Protein AF-A0AAX6I545-F1 (afdb_monomer_lite)

Secondary structure (DSSP, 8-state):
--------------S--S-----GGG--TT-EEEETTEEEEEEEEEEEE-SSSPPEEEEEEEEEP------

Organism: Iris pallida (NCBI:txid29817)

Radius of gyration: 21.12 Å; chains: 1; bounding box: 41×28×71 Å

InterPro domains:
  IPR001884 Translation elongation factor IF5A-like [PTHR11673] (1-57)
  IPR008991 Translation protein SH3-like domain superfamily [SSF50104] (15-58)
  IPR014722 Large ribosomal subunit protein uL2, domain 2 [G3DSA:2.30.30.30] (1-70)
  IPR048670 Translation initiation factor 5A-like, N-terminal [PF21485] (17-70)

Foldseek 3Di:
DDDDDDPPPPPPPPDDDPDDDDDPVVDDQQDWDADPNFIWGFHDWDWDAPDDPGDIDIDTDTDGDDDPPPD

Structure (mmCIF, N/CA/C/O backbone):
data_AF-A0AAX6I545-F1
#
_entry.id   AF-A0AAX6I545-F1
#
loop_
_atom_site.group_PDB
_atom_site.id
_atom_site.type_symbol
_atom_site.label_atom_id
_atom_site.label_alt_id
_atom_site.label_comp_id
_atom_site.label_asym_id
_atom_site.label_entity_id
_atom_site.label_seq_id
_atom_site.pdbx_PDB_ins_code
_atom_site.Cartn_x
_atom_site.Cartn_y
_atom_site.Cartn_z
_atom_site.occupancy
_atom_site.B_iso_or_equiv
_atom_site.auth_seq_id
_atom_site.auth_comp_id
_atom_site.auth_asym_id
_atom_site.auth_atom_id
_atom_site.pdbx_PDB_model_num
ATOM 1 N N . MET A 1 1 ? 27.239 -13.146 -53.789 1.00 48.41 1 MET A N 1
ATOM 2 C CA . MET A 1 1 ? 28.181 -12.163 -53.212 1.00 48.41 1 MET A CA 1
ATOM 3 C C . MET A 1 1 ? 27.444 -10.825 -53.248 1.00 48.41 1 MET A C 1
ATOM 5 O O . MET A 1 1 ? 27.325 -10.280 -54.330 1.00 48.41 1 MET A O 1
ATOM 9 N N . SER A 1 2 ? 26.785 -10.315 -52.212 1.00 50.22 2 SER A N 1
ATOM 10 C CA . SER A 1 2 ? 26.867 -10.577 -50.776 1.00 50.22 2 SER A CA 1
ATOM 11 C C . SER A 1 2 ? 25.460 -10.620 -50.178 1.00 50.22 2 SER A C 1
ATOM 13 O O . SER A 1 2 ? 24.576 -9.881 -50.604 1.00 50.22 2 SER A O 1
ATOM 15 N N . ASP A 1 3 ? 25.303 -11.557 -49.260 1.00 57.56 3 ASP A N 1
ATOM 16 C CA . ASP A 1 3 ? 24.175 -11.794 -48.373 1.00 57.56 3 ASP A CA 1
ATOM 17 C C . ASP A 1 3 ? 24.245 -10.748 -47.253 1.00 57.56 3 ASP A C 1
ATOM 19 O O . ASP A 1 3 ? 25.302 -10.628 -46.647 1.00 57.56 3 ASP A O 1
ATOM 23 N N . GLU A 1 4 ? 23.194 -9.964 -47.008 1.00 58.78 4 GLU A N 1
ATOM 24 C CA . GLU A 1 4 ? 23.156 -9.093 -45.825 1.00 58.78 4 GLU A CA 1
ATOM 25 C C . GLU A 1 4 ? 21.728 -9.051 -45.256 1.00 58.78 4 GLU A C 1
ATOM 27 O O . GLU A 1 4 ? 21.025 -8.035 -45.253 1.00 58.78 4 GLU A O 1
ATOM 32 N N . GLU A 1 5 ? 21.281 -10.224 -44.801 1.00 58.97 5 GLU A N 1
ATOM 33 C CA . GLU A 1 5 ? 20.253 -10.355 -43.773 1.00 58.97 5 GLU A CA 1
ATOM 34 C C . GLU A 1 5 ? 20.727 -9.664 -42.485 1.00 58.97 5 GLU A C 1
ATOM 36 O O . GLU A 1 5 ? 21.569 -10.180 -41.757 1.00 58.97 5 GLU A O 1
ATOM 41 N N . HIS A 1 6 ? 20.126 -8.528 -42.135 1.00 57.94 6 HIS A N 1
ATOM 42 C CA . HIS A 1 6 ? 20.139 -8.043 -40.753 1.00 57.94 6 HIS A CA 1
ATOM 43 C C . HIS A 1 6 ? 18.720 -7.728 -40.284 1.00 57.94 6 HIS A C 1
ATOM 45 O O . HIS A 1 6 ? 18.317 -6.593 -40.038 1.00 57.94 6 HIS A O 1
ATOM 51 N N . HIS A 1 7 ? 17.956 -8.809 -40.142 1.00 56.44 7 HIS A N 1
ATOM 52 C CA . HIS A 1 7 ? 16.746 -8.862 -39.340 1.00 56.44 7 HIS A CA 1
ATOM 53 C C . HIS A 1 7 ? 17.144 -8.794 -37.857 1.00 56.44 7 HIS A C 1
ATOM 55 O O . HIS A 1 7 ? 17.500 -9.802 -37.253 1.00 56.44 7 HIS A O 1
ATOM 61 N N . PHE A 1 8 ? 17.123 -7.603 -37.260 1.00 55.84 8 PHE A N 1
ATOM 62 C CA . PHE A 1 8 ? 17.262 -7.451 -35.809 1.00 55.84 8 PHE A CA 1
ATOM 63 C C . PHE A 1 8 ? 16.184 -6.512 -35.262 1.00 55.84 8 PHE A C 1
ATOM 65 O O . PHE A 1 8 ? 16.460 -5.540 -34.566 1.00 55.84 8 PHE A O 1
ATOM 72 N N . GLU A 1 9 ? 14.914 -6.845 -35.509 1.00 55.53 9 GLU A N 1
ATOM 73 C CA . GLU A 1 9 ? 13.827 -6.413 -34.623 1.00 55.53 9 GLU A CA 1
ATOM 74 C C . GLU A 1 9 ? 13.856 -7.232 -33.323 1.00 55.53 9 GLU A C 1
ATOM 76 O O . GLU A 1 9 ? 12.882 -7.861 -32.916 1.00 55.53 9 GLU A O 1
ATOM 81 N N . SER A 1 10 ? 14.987 -7.212 -32.622 1.00 58.22 10 SER A N 1
ATOM 82 C CA . SER A 1 10 ? 14.999 -7.588 -31.215 1.00 58.22 10 SER A CA 1
ATOM 83 C C . SER A 1 10 ? 14.424 -6.405 -30.446 1.00 58.22 10 SER A C 1
ATOM 85 O O . SER A 1 10 ? 15.165 -5.600 -29.883 1.00 58.22 10 SER A O 1
ATOM 87 N N . LYS A 1 11 ? 13.090 -6.269 -30.438 1.00 58.25 11 LYS A N 1
ATOM 88 C CA . LYS A 1 11 ? 12.393 -5.511 -29.390 1.00 58.25 11 LYS A CA 1
ATOM 89 C C . LYS A 1 11 ? 12.646 -6.240 -28.074 1.00 58.25 11 LYS A C 1
ATOM 91 O O . LYS A 1 11 ? 11.819 -7.020 -27.607 1.00 58.25 11 LYS A O 1
ATOM 96 N N . ALA A 1 12 ? 13.832 -6.023 -27.522 1.00 56.62 12 ALA A N 1
ATOM 97 C CA . ALA A 1 12 ? 14.164 -6.371 -26.165 1.00 56.62 12 ALA A CA 1
ATOM 98 C C . ALA A 1 12 ? 13.208 -5.567 -25.275 1.00 56.62 12 ALA A C 1
ATOM 100 O O . ALA A 1 12 ? 13.361 -4.359 -25.101 1.00 56.62 12 ALA A O 1
ATOM 101 N N . ASP A 1 13 ? 12.162 -6.223 -24.762 1.00 59.34 13 ASP A N 1
ATOM 102 C CA . ASP A 1 13 ? 11.415 -5.757 -23.587 1.00 59.34 13 ASP A CA 1
ATOM 103 C C . ASP A 1 13 ? 12.376 -5.903 -22.396 1.00 59.34 13 ASP A C 1
ATOM 105 O O . ASP A 1 13 ? 12.273 -6.817 -21.576 1.00 59.34 13 ASP A O 1
ATOM 109 N N . ASP A 1 14 ? 13.414 -5.065 -22.404 1.00 56.59 14 ASP A N 1
ATOM 110 C CA . ASP A 1 14 ? 14.497 -5.038 -21.438 1.00 56.59 14 ASP A CA 1
ATOM 111 C C . ASP A 1 14 ? 13.922 -4.624 -20.090 1.00 56.59 14 ASP A C 1
ATOM 113 O O . ASP A 1 14 ? 13.687 -3.449 -19.812 1.00 56.59 14 ASP A O 1
ATOM 117 N N . GLY A 1 15 ? 13.674 -5.629 -19.251 1.00 60.38 15 GLY A N 1
ATOM 118 C CA . GLY A 1 15 ? 13.872 -5.574 -17.803 1.00 60.38 15 GLY A CA 1
ATOM 119 C C . GLY A 1 15 ? 13.044 -4.571 -16.995 1.00 60.38 15 GLY A C 1
ATOM 120 O O . GLY A 1 15 ? 13.237 -4.488 -15.781 1.00 60.38 15 GLY A O 1
ATOM 121 N N . ALA A 1 16 ? 12.128 -3.816 -17.600 1.00 66.88 16 ALA A 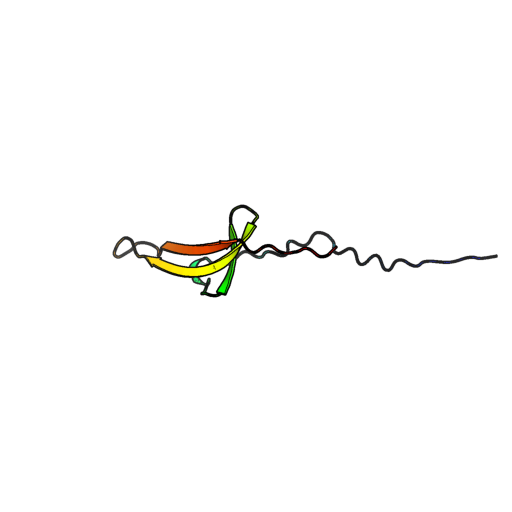N 1
ATOM 122 C CA . ALA A 1 16 ? 11.370 -2.799 -16.891 1.00 66.88 16 ALA A CA 1
ATOM 123 C C . ALA A 1 16 ? 10.335 -3.455 -15.965 1.00 66.88 16 ALA A C 1
ATOM 125 O O . ALA A 1 16 ? 9.461 -4.222 -16.387 1.00 66.88 16 ALA A O 1
ATOM 126 N N . SER A 1 17 ? 10.408 -3.142 -14.670 1.00 68.25 17 SER A N 1
ATOM 127 C CA . SER A 1 17 ? 9.399 -3.593 -13.718 1.00 68.25 17 SER A CA 1
ATOM 128 C C . SER A 1 17 ? 8.044 -2.989 -14.091 1.00 68.25 17 SER A C 1
ATOM 130 O O . SER A 1 17 ? 7.867 -1.774 -14.049 1.00 68.25 17 SER A O 1
ATOM 132 N N . LYS A 1 18 ? 7.047 -3.835 -14.370 1.00 77.69 18 LYS A N 1
ATOM 133 C CA . LYS A 1 18 ? 5.655 -3.422 -14.662 1.00 77.69 18 LYS A CA 1
ATOM 134 C C . LYS A 1 18 ? 4.902 -2.885 -13.433 1.00 77.69 18 LYS A C 1
ATOM 136 O O . LYS A 1 18 ? 3.682 -2.764 -13.447 1.00 77.69 18 LYS A O 1
ATOM 141 N N . THR A 1 19 ? 5.619 -2.619 -12.346 1.00 83.94 19 THR A N 1
ATOM 142 C CA . THR A 1 19 ? 5.102 -2.165 -11.057 1.00 83.94 19 THR A CA 1
ATOM 143 C C . THR A 1 19 ? 5.731 -0.829 -10.716 1.00 83.94 19 THR A C 1
ATOM 145 O O . THR A 1 19 ? 6.941 -0.671 -10.859 1.00 83.94 19 THR A O 1
ATOM 148 N N . TYR A 1 20 ? 4.931 0.094 -10.200 1.00 88.75 20 TYR A N 1
ATOM 149 C CA . TYR A 1 20 ? 5.391 1.386 -9.710 1.00 88.75 20 TYR A CA 1
ATOM 150 C C . TYR A 1 20 ? 4.975 1.556 -8.240 1.00 88.75 20 TYR A C 1
ATOM 152 O O . TYR A 1 20 ? 3.938 1.026 -7.828 1.00 88.75 20 TYR A O 1
ATOM 160 N N . PRO A 1 21 ? 5.776 2.254 -7.417 1.00 90.56 21 PRO A N 1
ATOM 161 C CA . PRO A 1 21 ? 5.406 2.539 -6.038 1.00 90.56 21 PRO A CA 1
ATOM 162 C C . PRO A 1 21 ? 4.250 3.545 -6.001 1.00 90.56 21 PRO A C 1
ATOM 164 O O . PRO A 1 21 ? 4.248 4.541 -6.722 1.00 90.56 21 PRO A O 1
ATOM 167 N N . GLN A 1 22 ? 3.270 3.304 -5.132 1.00 89.56 22 GLN A N 1
ATOM 168 C CA . GLN A 1 22 ? 2.121 4.187 -4.942 1.00 89.56 22 GLN A CA 1
ATOM 169 C C . GLN A 1 22 ? 1.761 4.273 -3.454 1.00 89.56 22 GLN A C 1
ATOM 171 O O . GLN A 1 22 ? 1.874 3.293 -2.716 1.00 89.56 22 GLN A O 1
ATOM 176 N N . GLN A 1 23 ? 1.323 5.451 -2.999 1.00 90.81 23 GLN A N 1
ATOM 177 C CA . GLN A 1 23 ? 0.892 5.653 -1.615 1.00 90.81 23 GLN A CA 1
ATOM 178 C C . GLN A 1 23 ? -0.366 4.829 -1.307 1.00 90.81 23 GLN A C 1
ATOM 180 O O . GLN A 1 23 ? -1.365 4.933 -2.021 1.00 90.81 23 GLN A O 1
ATOM 185 N N . ALA A 1 24 ? -0.359 4.087 -0.195 1.00 86.25 24 ALA A N 1
ATOM 186 C CA . ALA A 1 24 ? -1.467 3.211 0.200 1.00 86.25 24 ALA A CA 1
ATOM 187 C C . ALA A 1 24 ? -2.820 3.943 0.319 1.00 86.25 24 ALA A C 1
ATOM 189 O O . ALA A 1 24 ? -3.849 3.398 -0.067 1.00 86.25 24 ALA A O 1
ATOM 190 N N . GLY A 1 25 ? -2.820 5.207 0.763 1.00 86.06 25 GLY A N 1
ATOM 191 C CA . GLY A 1 25 ? -4.036 6.024 0.881 1.00 86.06 25 GLY A CA 1
ATOM 192 C C . GLY A 1 25 ? -4.675 6.435 -0.453 1.00 86.06 25 GLY A C 1
ATOM 193 O O . GLY A 1 25 ? -5.826 6.854 -0.477 1.00 86.06 25 GLY A O 1
ATOM 194 N N . THR A 1 26 ? -3.954 6.306 -1.569 1.00 89.44 26 THR A N 1
ATOM 195 C CA . THR A 1 26 ? -4.487 6.618 -2.908 1.00 89.44 26 THR A CA 1
ATOM 196 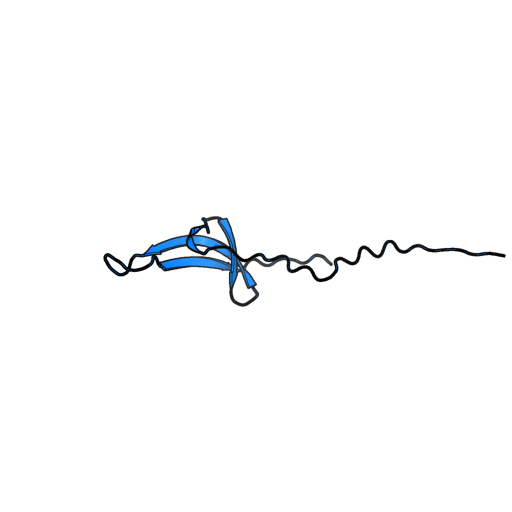C C . THR A 1 26 ? -5.124 5.409 -3.592 1.00 89.44 26 THR A C 1
ATOM 198 O O . THR A 1 26 ? -5.753 5.558 -4.641 1.00 89.44 26 THR A O 1
ATOM 201 N N . ILE A 1 27 ? -4.980 4.216 -3.007 1.00 90.56 27 ILE A N 1
ATOM 202 C CA . ILE A 1 27 ? -5.537 2.977 -3.544 1.00 90.56 27 ILE A CA 1
ATOM 203 C C . ILE A 1 27 ? -7.054 2.979 -3.358 1.00 90.56 27 ILE A C 1
ATOM 205 O O . ILE A 1 27 ? -7.576 3.244 -2.276 1.00 90.56 27 ILE A O 1
ATOM 209 N N . ARG A 1 28 ? -7.773 2.666 -4.437 1.00 90.62 28 ARG A N 1
ATOM 210 C CA . ARG A 1 28 ? -9.239 2.614 -4.476 1.00 90.62 28 ARG A CA 1
ATOM 211 C C . ARG A 1 28 ? -9.711 1.204 -4.827 1.00 90.62 28 ARG A C 1
ATOM 213 O O . ARG A 1 28 ? -8.935 0.386 -5.327 1.00 90.62 28 ARG A O 1
ATOM 220 N N . LYS A 1 29 ? -10.998 0.926 -4.582 1.00 90.88 29 LYS A N 1
ATOM 221 C CA . LYS A 1 29 ? -11.649 -0.314 -5.038 1.00 90.88 29 LYS A CA 1
ATOM 222 C C . LYS A 1 29 ? -11.399 -0.515 -6.535 1.00 90.88 29 LYS A C 1
ATOM 224 O O . LYS A 1 29 ? -11.384 0.451 -7.294 1.00 90.88 29 LYS A O 1
ATOM 229 N N . ASN A 1 30 ? -11.212 -1.768 -6.936 1.00 89.88 30 ASN A N 1
ATOM 230 C CA . ASN A 1 30 ? -10.830 -2.200 -8.2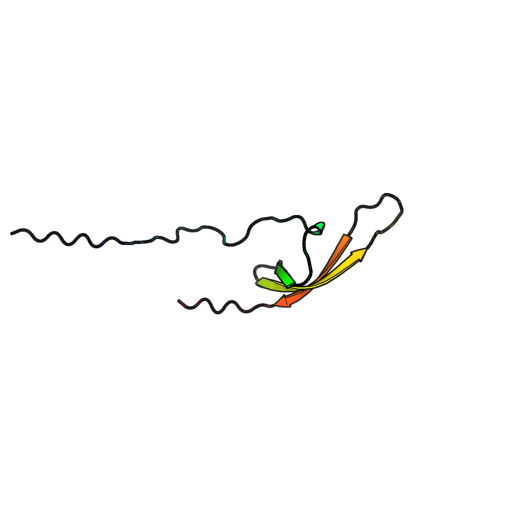83 1.00 89.88 30 ASN A CA 1
ATOM 231 C C . ASN A 1 30 ? -9.418 -1.797 -8.742 1.00 89.88 30 ASN A C 1
ATOM 233 O O . ASN A 1 30 ? -9.064 -2.086 -9.884 1.00 89.88 30 ASN A O 1
ATOM 237 N N . GLY A 1 31 ? -8.601 -1.187 -7.876 1.00 90.56 31 GLY A N 1
ATOM 238 C CA . GLY A 1 31 ? -7.179 -0.976 -8.136 1.00 90.56 31 GLY A CA 1
ATOM 239 C C . GLY A 1 31 ? -6.374 -2.279 -8.113 1.00 90.56 31 GLY A C 1
ATOM 240 O O . GLY A 1 31 ? -6.838 -3.312 -7.618 1.00 90.56 31 GLY A O 1
ATOM 241 N N . TYR A 1 32 ? -5.146 -2.215 -8.624 1.00 90.31 32 TYR A N 1
ATOM 242 C CA . TYR A 1 32 ? -4.200 -3.328 -8.620 1.00 90.31 32 TYR A CA 1
ATOM 243 C C . TYR A 1 32 ? -3.056 -3.027 -7.665 1.00 90.31 32 TYR A C 1
ATOM 245 O O . TYR A 1 32 ? -2.484 -1.940 -7.694 1.00 90.31 32 TYR A O 1
ATOM 253 N N . ILE A 1 33 ? -2.722 -4.003 -6.831 1.00 91.38 33 ILE A N 1
ATOM 254 C CA . ILE A 1 33 ? -1.565 -3.939 -5.943 1.00 91.38 33 ILE A CA 1
ATOM 255 C C . ILE A 1 33 ? -0.808 -5.257 -6.003 1.00 91.38 33 ILE A C 1
ATOM 257 O O . ILE A 1 33 ? -1.360 -6.290 -6.378 1.00 91.38 33 ILE A O 1
ATOM 261 N N . VAL A 1 34 ? 0.460 -5.235 -5.611 1.00 90.19 34 VAL A N 1
ATOM 262 C CA . VAL A 1 34 ? 1.268 -6.449 -5.503 1.00 90.19 34 VAL A CA 1
ATOM 263 C C . VAL A 1 34 ? 1.469 -6.775 -4.031 1.00 90.19 34 VAL A C 1
ATOM 265 O O . VAL A 1 34 ? 2.011 -5.967 -3.281 1.00 90.19 34 VAL A O 1
ATOM 268 N N . ILE A 1 35 ? 1.042 -7.967 -3.616 1.00 89.69 35 ILE A N 1
ATOM 269 C CA . ILE A 1 35 ? 1.252 -8.492 -2.262 1.00 89.69 35 ILE A CA 1
ATOM 270 C C . ILE A 1 35 ? 2.157 -9.715 -2.380 1.00 89.69 35 ILE A C 1
ATOM 272 O O . ILE A 1 35 ? 1.791 -10.679 -3.048 1.00 89.69 35 ILE A O 1
ATOM 276 N N . LYS A 1 36 ? 3.330 -9.692 -1.729 1.00 88.94 36 LYS A N 1
ATOM 277 C CA . LYS A 1 36 ? 4.298 -10.810 -1.730 1.00 88.94 36 LYS A CA 1
ATOM 278 C C . LYS A 1 36 ? 4.570 -11.359 -3.146 1.00 88.94 36 LYS A C 1
ATOM 280 O O . LYS A 1 36 ? 4.429 -12.552 -3.383 1.00 88.94 36 LYS A O 1
ATOM 285 N N . TYR A 1 37 ? 4.914 -10.482 -4.093 1.00 85.75 37 TYR A N 1
ATOM 286 C CA . TYR A 1 37 ? 5.173 -10.824 -5.507 1.00 85.75 37 TYR A CA 1
ATOM 287 C C . TYR A 1 37 ? 3.971 -11.366 -6.296 1.00 85.75 37 TYR A C 1
ATOM 289 O O . TYR A 1 37 ? 4.126 -11.875 -7.406 1.00 85.75 37 TYR A O 1
ATOM 297 N N . HIS A 1 38 ? 2.757 -11.242 -5.763 1.00 88.00 38 HIS A N 1
ATOM 298 C CA . HIS A 1 38 ? 1.543 -11.649 -6.456 1.00 88.00 38 HIS A CA 1
ATOM 299 C C . HIS A 1 38 ? 0.673 -10.438 -6.781 1.00 88.00 38 HIS A C 1
ATOM 301 O O . HIS A 1 38 ? 0.347 -9.670 -5.872 1.00 88.00 38 HIS A O 1
ATOM 307 N N . PRO A 1 39 ? 0.291 -10.249 -8.057 1.00 90.19 39 PRO A N 1
ATOM 308 C CA . PRO A 1 39 ? -0.664 -9.220 -8.415 1.00 90.19 39 PRO A CA 1
ATOM 309 C C . PRO A 1 39 ? -2.034 -9.596 -7.850 1.00 90.19 39 PRO A C 1
ATOM 311 O O . PRO A 1 39 ? -2.525 -10.713 -8.022 1.00 90.19 39 PRO A O 1
ATOM 314 N N . CYS A 1 40 ? -2.649 -8.649 -7.162 1.00 92.12 40 CYS A N 1
ATOM 315 C CA . CYS A 1 40 ? -3.950 -8.787 -6.540 1.00 92.12 40 CYS A CA 1
ATOM 316 C C . CYS A 1 40 ? -4.832 -7.615 -6.967 1.00 92.12 40 CYS A C 1
ATOM 318 O O . CYS A 1 40 ? -4.361 -6.481 -7.100 1.00 92.12 40 CYS A O 1
ATOM 320 N N . LYS A 1 41 ? -6.123 -7.880 -7.152 1.00 91.62 41 LYS A N 1
ATOM 321 C CA . LYS A 1 41 ? -7.115 -6.826 -7.362 1.00 91.62 41 LYS A CA 1
ATOM 322 C C . LYS A 1 41 ? -7.826 -6.524 -6.048 1.00 91.62 41 LYS A C 1
ATOM 324 O O 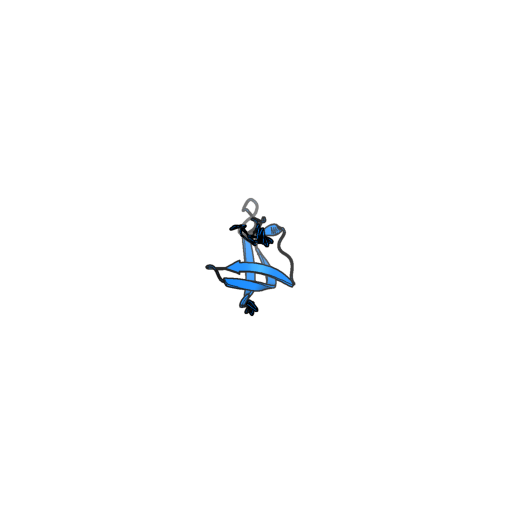. LYS A 1 41 ? -8.254 -7.436 -5.337 1.00 91.62 41 LYS A O 1
ATOM 329 N N . VAL A 1 42 ? -7.933 -5.237 -5.742 1.00 92.94 42 VAL A N 1
ATOM 330 C CA . VAL A 1 42 ? -8.550 -4.718 -4.520 1.00 92.94 42 VAL A CA 1
ATOM 331 C C . VAL A 1 42 ? -10.068 -4.780 -4.656 1.00 92.94 42 VAL A C 1
ATOM 333 O O . VAL A 1 42 ? -10.637 -4.176 -5.565 1.00 92.94 42 VAL A O 1
ATOM 336 N N . VAL A 1 43 ? -10.729 -5.482 -3.740 1.00 94.25 43 VAL A N 1
ATOM 337 C CA . VAL A 1 43 ? -12.199 -5.556 -3.666 1.00 94.25 43 VAL A CA 1
ATOM 338 C C . VAL A 1 43 ? -12.713 -4.501 -2.701 1.00 94.25 43 VAL A C 1
ATOM 340 O O . VAL A 1 43 ? -13.673 -3.785 -2.989 1.00 94.25 43 VAL A O 1
ATOM 343 N N . GLU A 1 44 ? -12.026 -4.362 -1.569 1.00 91.31 44 GLU A N 1
ATOM 344 C CA . GLU A 1 44 ? -12.421 -3.464 -0.495 1.00 91.31 44 GLU A CA 1
ATOM 345 C C . GLU A 1 44 ? -11.219 -2.768 0.131 1.00 91.31 44 GLU A C 1
ATOM 347 O O . GLU A 1 44 ? -10.139 -3.343 0.277 1.00 91.31 44 GLU A O 1
ATOM 352 N N . VAL A 1 45 ? -11.447 -1.509 0.504 1.00 92.12 45 VAL A N 1
ATOM 353 C CA . VAL A 1 45 ? -10.492 -0.648 1.196 1.00 92.12 45 VAL A CA 1
ATOM 354 C C . VAL A 1 45 ? -11.152 -0.209 2.491 1.00 92.12 45 VAL A C 1
ATOM 356 O O . VAL A 1 45 ? -12.203 0.432 2.461 1.00 92.12 45 VAL A O 1
ATOM 359 N N . LEU A 1 46 ? -10.539 -0.561 3.614 1.00 90.44 46 LEU A N 1
ATOM 360 C CA . LEU A 1 46 ? -10.940 -0.123 4.941 1.00 90.44 46 LEU A CA 1
ATOM 361 C C . LEU A 1 46 ? -9.856 0.798 5.478 1.00 90.44 46 LEU A C 1
ATOM 363 O O . LEU A 1 46 ? -8.684 0.438 5.484 1.00 90.44 46 LEU A O 1
ATOM 367 N N . THR A 1 47 ? -10.233 1.980 5.941 1.00 89.81 47 THR A N 1
ATOM 368 C CA . THR A 1 47 ? -9.303 2.923 6.565 1.00 89.81 47 THR A CA 1
ATOM 369 C C . THR A 1 47 ? -9.693 3.126 8.016 1.00 89.81 47 THR A C 1
ATOM 371 O O . THR A 1 47 ? -10.836 3.485 8.299 1.00 89.81 47 THR A O 1
ATOM 374 N N . SER A 1 48 ? -8.756 2.907 8.929 1.00 88.69 48 SER A N 1
ATOM 375 C CA . SER A 1 48 ? -8.935 3.114 10.361 1.00 88.69 48 SER A CA 1
ATOM 376 C C . SER A 1 48 ? -7.983 4.189 10.879 1.00 88.69 48 SER A C 1
ATOM 378 O O . SER A 1 48 ? -6.913 4.445 10.320 1.00 88.69 48 SER A O 1
ATOM 380 N N . LYS A 1 49 ? -8.394 4.832 11.975 1.00 86.38 49 LYS A N 1
ATOM 381 C CA . LYS A 1 49 ? -7.585 5.805 12.705 1.00 86.38 49 LYS A CA 1
ATOM 382 C C . LYS A 1 49 ? -7.469 5.364 14.159 1.00 86.38 49 LYS A C 1
ATOM 384 O O . LYS A 1 49 ? -8.466 5.330 14.876 1.00 86.38 49 LYS A O 1
ATOM 389 N N . THR A 1 50 ? -6.263 5.047 14.610 1.00 84.81 50 THR A N 1
ATOM 390 C CA . THR A 1 50 ? -5.991 4.561 15.973 1.00 84.81 50 THR A CA 1
ATOM 391 C C . THR A 1 50 ? -5.654 5.712 16.931 1.00 84.81 50 THR A C 1
ATOM 393 O O . THR A 1 50 ? -4.595 5.751 17.548 1.00 84.81 50 THR A O 1
ATOM 396 N N . GLY A 1 51 ? -6.563 6.687 17.055 1.00 84.56 51 GLY A N 1
ATOM 397 C CA . GLY A 1 51 ? -6.433 7.828 17.978 1.00 84.56 51 GLY A CA 1
ATOM 398 C C . GLY A 1 51 ? -6.505 9.199 17.295 1.00 84.56 51 GLY A C 1
ATOM 399 O O . GLY A 1 51 ? -6.643 9.300 16.082 1.00 84.56 51 GLY A O 1
ATOM 400 N N . LYS A 1 52 ? -6.432 10.296 18.062 1.00 81.56 52 LYS A N 1
ATOM 401 C CA . LYS A 1 52 ? -6.665 11.662 17.532 1.00 81.56 52 LYS A CA 1
ATOM 402 C C . LYS A 1 52 ? -5.560 12.156 16.587 1.00 81.56 52 LYS A C 1
ATOM 404 O O . LYS A 1 52 ? -5.873 12.765 15.563 1.00 81.56 52 LYS A O 1
ATOM 409 N N . HIS A 1 53 ? -4.303 11.830 16.887 1.00 88.94 53 HIS A N 1
ATOM 410 C CA . HIS A 1 53 ? -3.119 12.265 16.129 1.00 88.94 53 HIS A CA 1
ATOM 411 C C . HIS A 1 53 ? -2.402 11.122 15.395 1.00 88.94 53 HIS A C 1
ATOM 413 O O . HIS A 1 53 ? -1.330 11.327 14.838 1.00 88.94 53 HIS A O 1
ATOM 419 N N . ALA A 1 54 ? -2.978 9.919 15.388 1.00 78.62 54 ALA A N 1
ATOM 420 C CA . ALA A 1 54 ? -2.383 8.781 14.705 1.00 78.62 54 ALA A CA 1
ATOM 421 C C . ALA A 1 54 ? -2.481 8.928 13.181 1.00 78.62 54 ALA A C 1
ATOM 423 O O . ALA A 1 54 ? -3.456 9.479 12.653 1.00 78.62 54 ALA A O 1
ATOM 424 N N . ALA A 1 55 ? -1.476 8.389 12.489 1.00 83.44 55 ALA A N 1
ATOM 425 C CA . ALA A 1 55 ? -1.526 8.188 11.050 1.00 83.44 55 ALA A CA 1
ATOM 426 C C . ALA A 1 55 ? -2.686 7.249 10.687 1.00 83.44 55 ALA A C 1
ATOM 428 O O . ALA A 1 55 ? -3.067 6.372 11.464 1.00 83.44 55 ALA A O 1
ATOM 429 N N . MET A 1 56 ? -3.254 7.442 9.498 1.00 85.06 56 MET A N 1
ATOM 430 C CA . MET A 1 56 ? -4.294 6.546 9.002 1.00 85.06 56 MET A CA 1
ATOM 431 C C . MET A 1 56 ? -3.674 5.213 8.612 1.00 85.06 56 MET A C 1
ATOM 433 O O . MET A 1 56 ? -2.650 5.172 7.928 1.00 85.06 56 MET A O 1
ATOM 437 N N . GLN A 1 57 ? -4.340 4.132 8.989 1.00 87.12 57 GLN A N 1
ATOM 438 C CA . GLN A 1 57 ? -3.995 2.789 8.559 1.00 87.12 57 GLN A CA 1
ATOM 439 C C . GLN A 1 57 ? -5.038 2.310 7.551 1.00 87.12 57 GLN A C 1
ATOM 441 O O . GLN A 1 57 ? -6.235 2.493 7.751 1.00 87.12 57 GLN A O 1
ATOM 446 N N . SER A 1 58 ? -4.594 1.690 6.460 1.00 88.75 58 SER A N 1
ATOM 447 C CA . SER A 1 58 ? -5.476 1.074 5.468 1.00 88.75 58 SER A CA 1
ATOM 448 C C . SER A 1 58 ? -5.339 -0.447 5.500 1.00 88.75 58 SER A C 1
ATOM 450 O O . SER A 1 58 ? -4.232 -0.965 5.351 1.00 88.75 58 SER A O 1
ATOM 452 N N . ALA A 1 59 ? -6.452 -1.158 5.643 1.00 90.19 59 ALA A N 1
ATOM 453 C CA . ALA A 1 59 ? -6.565 -2.592 5.425 1.00 90.19 59 ALA A CA 1
ATOM 454 C C . ALA A 1 59 ? -7.216 -2.847 4.057 1.00 90.19 59 ALA A C 1
ATOM 456 O O . ALA A 1 59 ? -8.234 -2.243 3.715 1.00 90.19 59 ALA A O 1
ATOM 457 N N . LEU A 1 60 ? -6.612 -3.727 3.259 1.00 91.56 60 LEU A N 1
ATOM 458 C CA . LEU A 1 60 ? -7.034 -4.012 1.888 1.00 91.56 60 LEU A CA 1
ATOM 459 C C . LEU A 1 60 ? -7.453 -5.477 1.779 1.00 91.56 60 LEU A C 1
ATOM 461 O O . LEU A 1 60 ? -6.638 -6.370 2.016 1.00 91.56 60 LEU A O 1
ATOM 465 N N . CYS A 1 61 ? -8.700 -5.723 1.380 1.00 90.75 61 CYS A N 1
ATOM 466 C CA . CYS A 1 61 ? -9.163 -7.061 1.021 1.00 90.75 61 CYS A CA 1
ATOM 467 C C . CYS A 1 61 ? -9.016 -7.235 -0.492 1.00 90.75 61 CYS A C 1
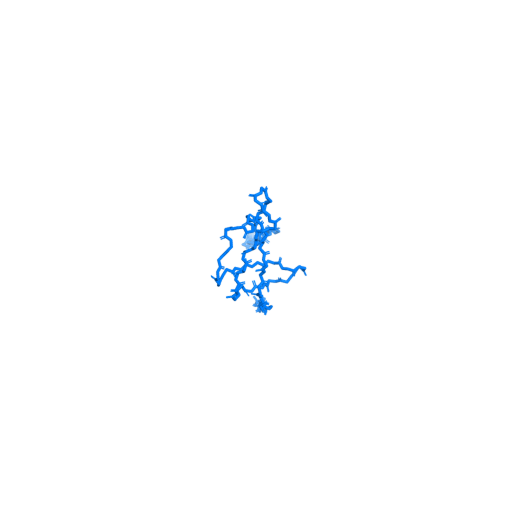ATOM 469 O O . CYS A 1 61 ? -9.581 -6.466 -1.279 1.00 90.75 61 CYS A O 1
ATOM 471 N N . CYS A 1 62 ? -8.213 -8.215 -0.902 1.00 90.31 62 CYS A N 1
ATOM 472 C CA . CYS A 1 62 ? -7.845 -8.411 -2.299 1.00 90.31 62 CYS A CA 1
ATOM 473 C C . CYS A 1 62 ? -7.918 -9.885 -2.679 1.00 90.31 62 CYS A C 1
ATOM 475 O O . CYS A 1 62 ? -7.553 -10.749 -1.882 1.00 90.31 62 CYS A O 1
ATOM 477 N N . TYR A 1 63 ? -8.297 -10.164 -3.925 1.00 91.62 63 TYR A N 1
ATOM 478 C CA . TYR A 1 63 ? -8.133 -11.494 -4.504 1.00 91.62 63 TYR A CA 1
ATOM 479 C C . TYR A 1 63 ? -6.889 -11.534 -5.379 1.00 91.62 63 TYR A C 1
ATOM 481 O O . TYR A 1 63 ? -6.533 -10.556 -6.046 1.00 91.62 63 TYR A O 1
ATOM 489 N N . ARG A 1 64 ? -6.228 -12.690 -5.382 1.00 87.38 64 ARG A N 1
ATOM 490 C CA . ARG A 1 64 ? -5.081 -12.934 -6.247 1.00 87.38 64 ARG A 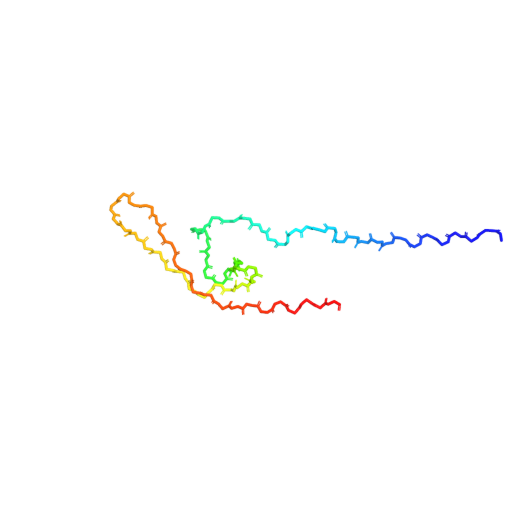CA 1
ATOM 491 C C . ARG A 1 64 ? -5.548 -12.963 -7.696 1.00 87.38 64 ARG A C 1
ATOM 493 O O . ARG A 1 64 ? -6.436 -13.734 -8.053 1.00 87.38 64 ARG A O 1
ATOM 500 N N . TYR A 1 65 ? -4.943 -12.119 -8.516 1.00 80.50 65 TYR A N 1
ATOM 501 C CA . TYR A 1 65 ? -5.212 -12.068 -9.940 1.00 80.50 65 TYR A CA 1
ATOM 502 C C . TYR A 1 65 ? -4.174 -12.931 -10.658 1.00 80.50 65 TYR A C 1
ATOM 504 O O . TYR A 1 65 ? -2.974 -12.689 -10.550 1.00 80.50 65 TYR A O 1
ATOM 512 N N . PHE A 1 66 ? -4.611 -13.964 -11.374 1.00 74.62 66 PHE A N 1
ATOM 513 C CA . PHE A 1 66 ? -3.709 -14.722 -12.235 1.00 74.62 66 PHE A CA 1
ATOM 514 C C . PHE A 1 66 ? -3.496 -13.928 -13.523 1.00 74.62 66 PHE A C 1
ATOM 516 O O . PHE A 1 66 ? -4.392 -13.832 -14.359 1.00 74.62 66 PHE A O 1
ATOM 523 N N . TYR A 1 67 ? -2.306 -13.354 -13.696 1.00 65.69 67 TYR A N 1
ATOM 524 C CA . TYR A 1 67 ? -1.886 -12.903 -15.017 1.00 65.69 67 TYR A CA 1
ATOM 525 C C . TYR A 1 67 ? -1.504 -14.156 -15.811 1.00 65.69 67 TYR A C 1
ATOM 527 O O . TYR A 1 67 ? -0.467 -14.764 -15.550 1.00 65.69 67 TYR A O 1
ATOM 535 N N . CYS A 1 68 ? -2.345 -14.572 -16.761 1.00 45.25 68 CYS A N 1
ATOM 536 C CA . CYS A 1 68 ? -1.909 -15.485 -17.810 1.00 45.25 68 CYS A CA 1
ATOM 537 C C . CYS A 1 68 ? -0.926 -14.688 -18.671 1.00 45.25 68 CYS A C 1
ATOM 539 O O . CYS A 1 68 ? -1.330 -13.908 -19.535 1.00 45.25 68 CYS A O 1
ATOM 541 N N . LYS A 1 69 ? 0.368 -14.783 -18.354 1.00 51.16 69 LYS A N 1
ATOM 542 C CA . LYS A 1 69 ? 1.410 -14.250 -19.226 1.00 51.16 69 LYS A CA 1
ATOM 543 C C . LYS A 1 69 ? 1.393 -15.149 -20.460 1.00 51.16 69 LYS A C 1
ATOM 545 O O . LYS A 1 69 ? 1.924 -16.253 -20.429 1.00 51.16 69 LYS A O 1
ATOM 550 N N . LYS A 1 70 ? 0.656 -14.719 -21.484 1.00 47.12 70 LYS A N 1
ATOM 551 C CA . LYS A 1 70 ? 0.646 -15.353 -22.797 1.00 47.12 70 LYS A CA 1
ATOM 552 C C . LYS A 1 70 ? 2.020 -15.068 -23.401 1.00 47.12 70 LYS A C 1
ATOM 554 O O . LYS A 1 70 ? 2.266 -13.940 -23.817 1.00 47.12 70 LYS A O 1
ATOM 559 N N . ASN A 1 71 ? 2.928 -16.032 -23.244 1.00 41.88 71 ASN A N 1
ATOM 560 C CA . ASN A 1 71 ? 4.166 -16.100 -24.015 1.00 41.88 71 ASN A CA 1
ATOM 561 C C . ASN A 1 71 ? 3.821 -16.473 -25.454 1.00 41.88 71 ASN A C 1
ATOM 563 O O . ASN A 1 71 ? 2.890 -17.297 -25.623 1.00 41.88 71 ASN A O 1
#

pLDDT: mean 78.24, std 15.61, range [41.88, 94.25]

Sequence (71 aa):
MSDEEHHFESKADDGASKTYPQQAGTIRKNGYIVIKYHPCKVVEVLTSKTGKHAAMQSALCCYRYFYCKKN